Protein AF-A0A849P6X5-F1 (afdb_monomer_lite)

Foldseek 3Di:
DVLLLVLLVVLLVVLLVVVLVVVCVVPVVDDDDDPVVNVVVSVVSSCCSCVLVVVLSVVLSVQLVPPDPVDPSLVVSLVVQLVVSLVSVVVCCCPPPVVVVVVVCVVVVDDPVNCCVVPSNVSSVSSSSSSNRSNVSSVVVVVVVVVD

Sequence (148 aa):
MFKTILSFIFALIIVALISLGVTIFSIGGYQGLDSTIAWSTLNSFLYATVHKLGVVAVALAIIFHLIPKHLPRLILTVAISAPLAIFYNYAWLAWSQDGQLLTQLYARGMSTAQIFSEILLYYGIFAALLALIGGMVTLKLTRHKNKN

Organism: NCBI:txid1631957

Structure (mmCIF, N/CA/C/O backbone):
data_AF-A0A849P6X5-F1
#
_entry.id   AF-A0A849P6X5-F1
#
loop_
_atom_site.group_PDB
_atom_site.id
_atom_site.type_symbol
_atom_site.label_atom_id
_atom_site.label_alt_id
_atom_site.label_comp_id
_atom_site.label_asym_id
_atom_site.label_entity_id
_atom_site.label_seq_id
_atom_site.pdbx_PDB_ins_code
_atom_site.Cartn_x
_atom_site.Cartn_y
_atom_site.Cartn_z
_atom_site.occupancy
_atom_site.B_iso_or_equiv
_atom_site.auth_seq_id
_atom_site.auth_comp_id
_atom_site.auth_asym_id
_atom_site.auth_atom_id
_atom_site.pdbx_PDB_model_num
ATOM 1 N N . MET A 1 1 ? -15.645 4.377 13.353 1.00 81.56 1 MET A N 1
ATOM 2 C CA . MET A 1 1 ? -15.187 4.662 11.983 1.00 81.56 1 MET A CA 1
ATOM 3 C C . MET A 1 1 ? -14.243 5.864 11.878 1.00 81.56 1 MET A C 1
ATOM 5 O O . MET A 1 1 ? -13.088 5.643 11.553 1.00 81.56 1 MET A O 1
ATOM 9 N N . PHE A 1 2 ? -14.655 7.098 12.217 1.00 85.62 2 PHE A N 1
ATOM 10 C CA . PHE A 1 2 ? -13.833 8.317 12.026 1.00 85.62 2 PHE A CA 1
ATOM 11 C C . PHE A 1 2 ? -12.387 8.224 12.562 1.00 85.62 2 PHE A C 1
ATOM 13 O O . PHE A 1 2 ? -11.436 8.480 11.833 1.00 85.62 2 PHE A O 1
ATOM 20 N N . LYS A 1 3 ? -12.202 7.758 13.807 1.00 85.81 3 LYS A N 1
ATOM 21 C CA . LYS A 1 3 ? -10.865 7.579 14.413 1.00 85.81 3 LYS A CA 1
ATOM 22 C C . LYS A 1 3 ? -9.976 6.587 13.649 1.00 85.81 3 LYS A C 1
ATOM 24 O O . LYS A 1 3 ? -8.764 6.763 13.604 1.00 85.81 3 LYS A O 1
ATOM 29 N N . THR A 1 4 ? -10.575 5.547 13.069 1.00 87.75 4 THR A N 1
ATOM 30 C CA . THR A 1 4 ? -9.866 4.543 12.265 1.00 87.75 4 THR A CA 1
ATOM 31 C C . THR A 1 4 ? -9.386 5.169 10.962 1.00 87.75 4 THR A C 1
ATOM 33 O O . THR A 1 4 ? -8.207 5.082 10.659 1.00 87.75 4 THR A O 1
ATOM 36 N N . ILE A 1 5 ? -10.258 5.895 10.258 1.00 87.69 5 ILE A N 1
ATOM 37 C CA . ILE A 1 5 ? -9.893 6.618 9.030 1.00 87.69 5 ILE A CA 1
ATOM 38 C C . ILE A 1 5 ? -8.752 7.604 9.307 1.00 87.69 5 ILE A C 1
ATOM 40 O O . ILE A 1 5 ? -7.735 7.563 8.623 1.00 87.69 5 ILE A O 1
ATOM 44 N N . LEU A 1 6 ? -8.861 8.414 10.366 1.00 88.31 6 LEU A N 1
ATOM 45 C CA . LEU A 1 6 ? -7.813 9.367 10.743 1.00 88.31 6 LEU A CA 1
ATOM 46 C C . LEU A 1 6 ? -6.468 8.678 11.040 1.00 88.31 6 LEU A C 1
ATOM 48 O O . LEU A 1 6 ? -5.419 9.177 10.647 1.00 88.31 6 LEU A O 1
ATOM 52 N N . SER A 1 7 ? -6.495 7.507 11.686 1.00 90.50 7 SER A N 1
ATOM 53 C CA . SER A 1 7 ? -5.283 6.726 11.978 1.00 90.50 7 SER A CA 1
ATOM 54 C C . SER A 1 7 ? -4.608 6.204 10.706 1.00 90.50 7 SER A C 1
ATOM 56 O O . SER A 1 7 ? -3.384 6.177 10.628 1.00 90.50 7 SER A O 1
ATOM 58 N N . PHE A 1 8 ? -5.395 5.806 9.705 1.00 90.69 8 PHE A N 1
ATOM 59 C CA . PHE A 1 8 ? -4.886 5.333 8.417 1.00 90.69 8 PHE A CA 1
ATOM 60 C C . PHE A 1 8 ? -4.409 6.480 7.514 1.00 90.69 8 PHE A C 1
ATOM 62 O O . PHE A 1 8 ? -3.415 6.310 6.817 1.00 90.69 8 PHE A O 1
ATOM 69 N N . ILE A 1 9 ? -5.033 7.661 7.579 1.00 89.06 9 ILE A N 1
ATOM 70 C CA . ILE A 1 9 ? -4.519 8.882 6.929 1.00 89.06 9 ILE A CA 1
ATOM 71 C C . ILE A 1 9 ? -3.167 9.271 7.534 1.00 89.06 9 ILE A C 1
ATOM 73 O O . ILE A 1 9 ? -2.212 9.542 6.812 1.00 89.06 9 ILE A O 1
ATOM 77 N N . PHE A 1 10 ? -3.054 9.248 8.861 1.00 88.69 10 PHE A N 1
ATOM 78 C CA . PHE A 1 10 ? -1.780 9.492 9.532 1.00 88.69 10 PHE A CA 1
ATOM 79 C C . PHE A 1 10 ? -0.714 8.457 9.134 1.00 88.69 10 PHE A C 1
ATOM 81 O O . PHE A 1 10 ? 0.416 8.824 8.817 1.00 88.69 10 PHE A O 1
ATOM 88 N N . ALA A 1 11 ? -1.080 7.172 9.080 1.00 90.06 11 ALA A N 1
ATOM 89 C CA . ALA A 1 11 ? -0.187 6.116 8.609 1.00 90.06 11 ALA A CA 1
ATOM 90 C C . ALA A 1 11 ? 0.257 6.329 7.153 1.00 90.06 11 ALA A C 1
ATOM 92 O O . ALA A 1 11 ? 1.429 6.133 6.851 1.00 90.06 11 ALA A O 1
ATOM 93 N N . LEU A 1 12 ? -0.643 6.781 6.273 1.00 88.00 12 LEU A N 1
ATOM 94 C CA . LEU A 1 12 ? -0.326 7.124 4.886 1.00 88.00 12 LEU A CA 1
ATOM 95 C C . LEU A 1 12 ? 0.739 8.225 4.808 1.00 88.00 12 LEU A C 1
ATOM 97 O O . LEU A 1 12 ? 1.686 8.084 4.041 1.00 88.00 12 LEU A O 1
ATOM 101 N N . ILE A 1 13 ? 0.624 9.279 5.623 1.00 86.38 13 ILE A N 1
ATOM 102 C CA . ILE A 1 13 ? 1.619 10.363 5.679 1.00 86.38 13 ILE A CA 1
ATOM 103 C C . ILE A 1 13 ? 2.981 9.816 6.116 1.00 86.38 13 ILE A C 1
ATOM 105 O O . ILE A 1 13 ? 3.989 10.104 5.476 1.00 86.38 13 ILE A O 1
ATOM 109 N N . ILE A 1 14 ? 3.025 8.986 7.164 1.00 87.75 14 ILE A N 1
ATOM 110 C CA . ILE A 1 14 ? 4.283 8.378 7.624 1.00 87.75 14 ILE A CA 1
ATOM 111 C C . ILE A 1 14 ? 4.899 7.502 6.533 1.00 87.75 14 ILE A C 1
ATOM 113 O O . ILE A 1 14 ? 6.090 7.611 6.257 1.00 87.75 14 ILE A O 1
ATOM 117 N N . VAL A 1 15 ? 4.103 6.641 5.900 1.00 88.00 15 VAL A N 1
ATOM 118 C CA . VAL A 1 15 ? 4.590 5.747 4.843 1.00 88.00 15 VAL A CA 1
ATOM 119 C C . VAL A 1 15 ? 5.081 6.541 3.635 1.00 88.00 15 VAL A C 1
ATOM 121 O O . VAL A 1 15 ? 6.120 6.195 3.078 1.00 88.00 15 VAL A O 1
ATOM 124 N N . ALA A 1 16 ? 4.407 7.636 3.276 1.00 81.00 16 ALA A N 1
ATOM 125 C CA . ALA A 1 16 ? 4.868 8.544 2.232 1.00 81.00 16 ALA A CA 1
ATOM 126 C C . ALA A 1 16 ? 6.222 9.179 2.585 1.00 81.00 16 ALA A C 1
ATOM 128 O O . ALA A 1 16 ? 7.116 9.185 1.745 1.00 81.00 16 ALA A O 1
ATOM 129 N N . LEU A 1 17 ? 6.418 9.634 3.829 1.00 82.75 17 LEU A N 1
ATOM 130 C CA . LEU A 1 17 ? 7.700 10.182 4.293 1.00 82.75 17 LEU A CA 1
ATOM 131 C C . LEU A 1 17 ? 8.823 9.133 4.305 1.00 82.75 17 LEU A C 1
ATOM 133 O O . LEU A 1 17 ? 9.950 9.442 3.926 1.00 82.75 17 LEU A O 1
ATOM 137 N N . ILE A 1 18 ? 8.532 7.890 4.699 1.00 83.31 18 ILE A N 1
ATOM 138 C CA . ILE A 1 18 ? 9.509 6.789 4.662 1.00 83.31 18 ILE A CA 1
ATOM 139 C C . ILE A 1 18 ? 9.889 6.465 3.217 1.00 83.31 18 ILE A C 1
ATOM 141 O O . ILE A 1 18 ? 11.070 6.367 2.898 1.00 83.31 18 ILE A O 1
ATOM 145 N N . SER A 1 19 ? 8.897 6.326 2.337 1.00 76.31 19 SER A N 1
ATOM 146 C CA . SER A 1 19 ? 9.113 6.058 0.914 1.00 76.31 19 SER A CA 1
ATOM 147 C C . SER A 1 19 ? 9.931 7.170 0.255 1.00 76.31 19 SER A C 1
ATOM 149 O O . SER A 1 19 ? 10.864 6.902 -0.504 1.00 76.31 19 SER A O 1
ATOM 151 N N . LEU A 1 20 ? 9.656 8.419 0.636 1.00 74.06 20 LEU A N 1
ATOM 152 C CA . LEU A 1 20 ? 10.431 9.578 0.229 1.00 74.06 20 LEU A CA 1
ATOM 153 C C . LEU A 1 20 ? 11.884 9.494 0.702 1.00 74.06 20 LEU A C 1
ATOM 155 O O . LEU A 1 20 ? 12.793 9.670 -0.102 1.00 74.06 20 LEU A O 1
ATOM 159 N N . GLY A 1 21 ? 12.108 9.180 1.979 1.00 72.00 21 GLY A N 1
ATOM 160 C CA . GLY A 1 21 ? 13.447 9.002 2.537 1.00 72.00 21 GLY A CA 1
ATOM 161 C C . GLY A 1 21 ? 14.238 7.911 1.814 1.00 72.00 21 GLY A C 1
ATOM 162 O O . GLY A 1 21 ? 15.381 8.143 1.437 1.00 72.00 21 GLY A O 1
ATOM 163 N N . VAL A 1 22 ? 13.620 6.755 1.548 1.00 74.56 22 VAL A N 1
ATOM 164 C CA . VAL A 1 22 ? 14.243 5.650 0.793 1.00 74.56 22 VAL A CA 1
ATOM 165 C C . VAL A 1 22 ? 14.595 6.083 -0.629 1.00 74.56 22 VAL A C 1
ATOM 167 O O . VAL A 1 22 ? 15.695 5.806 -1.102 1.00 74.56 22 VAL A O 1
ATOM 170 N N . THR A 1 23 ? 13.693 6.805 -1.292 1.00 69.38 23 THR A N 1
ATOM 171 C CA . THR A 1 23 ? 13.906 7.310 -2.654 1.00 69.38 23 THR A CA 1
ATOM 172 C C . THR A 1 23 ? 15.049 8.323 -2.688 1.00 69.38 23 THR A C 1
ATOM 174 O O . THR A 1 23 ? 15.954 8.197 -3.505 1.00 69.38 23 THR A O 1
ATOM 177 N N . ILE A 1 24 ? 15.080 9.274 -1.750 1.00 66.88 24 ILE A N 1
ATOM 178 C CA . ILE A 1 24 ? 16.158 10.265 -1.634 1.00 66.88 24 ILE A CA 1
ATOM 179 C C . ILE A 1 24 ? 17.494 9.596 -1.308 1.00 66.88 24 ILE A C 1
ATOM 181 O O . ILE A 1 24 ? 18.493 9.966 -1.907 1.00 66.88 24 ILE A O 1
ATOM 185 N N . PHE A 1 25 ? 17.545 8.606 -0.414 1.00 66.06 25 PHE A N 1
ATOM 186 C CA . PHE A 1 25 ? 18.787 7.877 -0.123 1.00 66.06 25 PHE A CA 1
ATOM 187 C C . PHE A 1 25 ? 19.276 7.059 -1.322 1.00 66.06 25 PHE A C 1
ATOM 189 O O .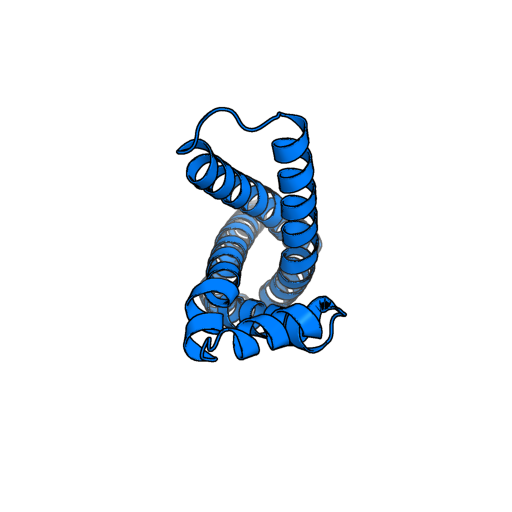 PHE A 1 25 ? 20.470 7.046 -1.610 1.00 66.06 25 PHE A O 1
ATOM 196 N N . SER A 1 26 ? 18.361 6.405 -2.040 1.00 62.19 26 SER A N 1
ATOM 197 C CA . SER A 1 26 ? 18.691 5.638 -3.245 1.00 62.19 26 SER A CA 1
ATOM 198 C C . SER A 1 26 ? 19.207 6.531 -4.373 1.00 62.19 26 SER A C 1
ATOM 200 O O . SER A 1 26 ? 20.056 6.106 -5.150 1.00 62.19 26 SER A O 1
ATOM 202 N N . ILE A 1 27 ? 18.683 7.752 -4.475 1.00 59.09 27 ILE A N 1
ATOM 203 C CA . ILE A 1 27 ? 19.052 8.722 -5.505 1.00 59.09 27 ILE A CA 1
ATOM 204 C C . ILE A 1 27 ? 20.302 9.523 -5.090 1.00 59.09 27 ILE A C 1
ATOM 206 O O . ILE A 1 27 ? 21.178 9.769 -5.909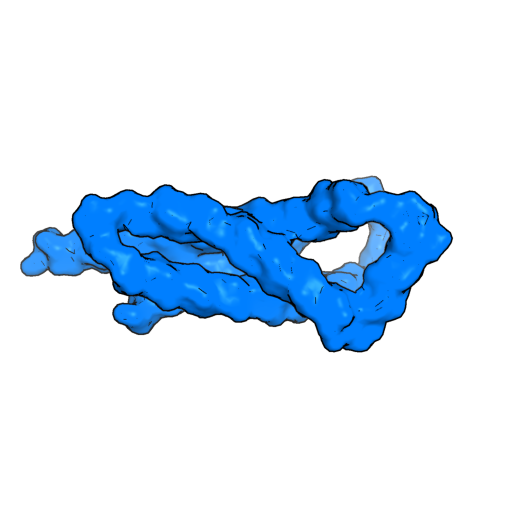 1.00 59.09 27 ILE A O 1
ATOM 210 N N . GLY A 1 28 ? 20.424 9.882 -3.812 1.00 47.47 28 GLY A N 1
ATOM 211 C CA . GLY A 1 28 ? 21.496 10.698 -3.229 1.00 47.47 28 GLY A CA 1
ATOM 212 C C . GLY A 1 28 ? 22.838 9.984 -3.053 1.00 47.47 28 GLY A C 1
ATOM 213 O O . GLY A 1 28 ? 23.812 10.618 -2.654 1.00 47.47 28 GLY A O 1
ATOM 214 N N . GLY A 1 29 ? 22.922 8.695 -3.401 1.00 47.75 29 GLY A N 1
ATOM 215 C CA . GLY A 1 29 ? 24.197 8.039 -3.713 1.00 47.75 29 GLY A CA 1
ATOM 216 C C . GLY A 1 29 ? 24.840 8.561 -5.008 1.00 47.75 29 GLY A C 1
ATOM 217 O O . GLY A 1 29 ? 26.036 8.366 -5.216 1.00 47.75 29 GLY A O 1
ATOM 218 N N . TYR A 1 30 ? 24.075 9.269 -5.848 1.00 47.19 30 TYR A N 1
ATOM 219 C CA . TYR A 1 30 ? 24.549 9.977 -7.029 1.00 47.19 30 TYR A CA 1
ATOM 220 C C . TYR A 1 30 ? 24.434 11.492 -6.818 1.00 47.19 30 TYR A C 1
ATOM 222 O O . TYR A 1 30 ? 23.409 12.043 -6.425 1.00 47.19 30 TYR A O 1
ATOM 230 N N . GLN A 1 31 ? 25.561 12.152 -7.036 1.00 44.97 31 GLN A N 1
ATOM 231 C CA . GLN A 1 31 ? 25.824 13.563 -6.803 1.00 44.97 31 GLN A CA 1
ATOM 232 C C . GLN A 1 31 ? 24.829 14.499 -7.516 1.00 44.97 31 GLN A C 1
ATOM 234 O O . GLN A 1 31 ? 24.422 14.244 -8.645 1.00 44.97 31 GLN A O 1
ATOM 239 N N . GLY A 1 32 ? 24.528 15.637 -6.880 1.00 50.53 32 GLY A N 1
ATOM 240 C CA . GLY A 1 32 ? 24.192 16.885 -7.576 1.00 50.53 32 GLY A CA 1
ATOM 241 C C . GLY A 1 32 ? 22.947 16.886 -8.465 1.00 50.53 32 GLY A C 1
ATOM 242 O O . GLY A 1 32 ? 22.985 17.498 -9.530 1.00 50.53 32 GLY A O 1
ATOM 243 N N . LEU A 1 33 ? 21.845 16.244 -8.067 1.00 51.50 33 LEU A N 1
ATOM 244 C CA . LEU A 1 33 ? 20.589 16.458 -8.784 1.00 51.50 33 LEU A CA 1
ATOM 245 C C . LEU A 1 33 ? 20.137 17.911 -8.650 1.00 51.50 33 LEU A C 1
ATOM 247 O O . LEU A 1 33 ? 19.910 18.406 -7.545 1.00 51.50 33 LEU A O 1
ATOM 251 N N . ASP A 1 34 ? 19.980 18.556 -9.805 1.00 58.69 34 ASP A N 1
ATOM 252 C CA . ASP A 1 34 ? 19.255 19.806 -9.980 1.00 58.69 34 ASP A CA 1
ATOM 253 C C . ASP A 1 34 ? 17.992 19.793 -9.106 1.00 58.69 34 ASP A C 1
ATOM 255 O O . ASP A 1 34 ? 17.143 18.898 -9.211 1.00 58.69 34 ASP A O 1
ATOM 259 N N . SER A 1 35 ? 17.890 20.791 -8.225 1.00 59.28 35 SER A N 1
ATOM 260 C CA . SER A 1 35 ? 16.779 20.954 -7.287 1.00 59.28 35 SER A CA 1
ATOM 261 C C . SER A 1 35 ? 15.413 20.855 -7.969 1.00 59.28 35 SER A C 1
ATOM 263 O O . SER A 1 35 ? 14.471 20.338 -7.374 1.00 59.28 35 SER A O 1
ATOM 265 N N . THR A 1 36 ? 15.318 21.248 -9.240 1.00 58.34 36 THR A N 1
ATOM 266 C CA . THR A 1 36 ? 14.095 21.210 -10.046 1.00 58.34 36 THR A CA 1
ATOM 267 C C . THR A 1 36 ? 13.681 19.779 -10.396 1.00 58.34 36 THR A C 1
ATOM 269 O O . THR A 1 36 ? 12.505 19.423 -10.295 1.00 58.34 36 THR A O 1
ATOM 272 N N . ILE A 1 37 ? 14.645 18.927 -10.758 1.00 57.81 37 ILE A N 1
ATOM 273 C CA . ILE A 1 37 ? 14.418 17.511 -11.086 1.00 57.81 37 ILE A CA 1
ATOM 274 C C . ILE A 1 37 ? 14.100 16.729 -9.815 1.00 57.81 37 ILE A C 1
ATOM 276 O O . ILE A 1 37 ? 13.176 15.912 -9.812 1.00 57.81 37 ILE A O 1
ATOM 280 N N . ALA A 1 38 ? 14.802 17.020 -8.717 1.00 59.81 38 ALA A N 1
ATOM 281 C CA . ALA A 1 38 ? 14.495 16.448 -7.412 1.00 59.81 38 ALA A CA 1
ATOM 282 C C . ALA A 1 38 ? 13.059 16.795 -6.978 1.00 59.81 38 ALA A C 1
ATOM 284 O O . ALA A 1 38 ? 12.319 15.903 -6.570 1.00 59.81 38 ALA A O 1
ATOM 285 N N . TRP A 1 39 ? 12.621 18.050 -7.148 1.00 57.66 39 TRP A N 1
ATOM 286 C CA . TRP A 1 39 ? 11.260 18.479 -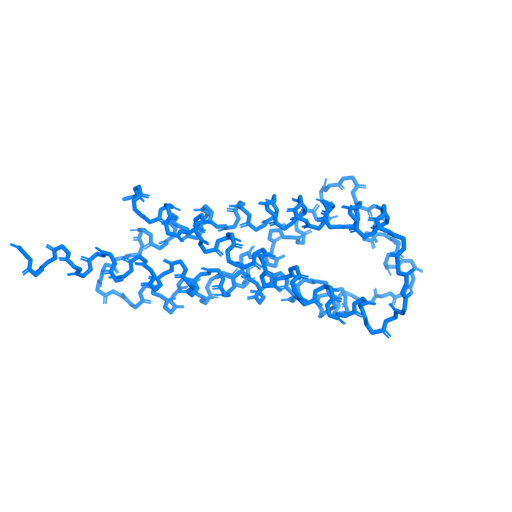6.798 1.00 57.66 39 TRP A CA 1
ATOM 287 C C . TRP A 1 39 ? 10.172 17.908 -7.708 1.00 57.66 39 TRP A C 1
ATOM 289 O O . TRP A 1 39 ? 9.129 17.475 -7.220 1.00 57.66 39 TRP A O 1
ATOM 299 N N . SER A 1 40 ? 10.422 17.841 -9.015 1.00 55.81 40 SER A N 1
ATOM 300 C CA . SER A 1 40 ? 9.533 17.198 -9.992 1.00 55.81 40 SER A CA 1
ATOM 301 C C . SER A 1 40 ? 9.350 15.702 -9.701 1.00 55.81 40 SER A C 1
ATOM 303 O O . SER A 1 40 ? 8.222 15.196 -9.646 1.00 55.81 40 SER A O 1
ATOM 305 N N . THR A 1 41 ? 10.457 15.004 -9.433 1.00 58.59 41 THR A N 1
ATOM 306 C CA . THR A 1 41 ? 10.464 13.577 -9.085 1.00 58.59 41 THR A CA 1
ATOM 307 C C . THR A 1 41 ? 9.722 13.353 -7.777 1.00 58.59 41 THR A C 1
ATOM 309 O O . THR A 1 41 ? 8.878 12.467 -7.687 1.00 58.59 41 THR A O 1
ATOM 312 N N . LEU A 1 42 ? 9.965 14.208 -6.786 1.00 59.41 42 LEU A N 1
ATOM 313 C CA . LEU A 1 42 ? 9.327 14.147 -5.481 1.00 59.41 42 LEU A CA 1
ATOM 314 C C . LEU A 1 42 ? 7.817 14.383 -5.549 1.00 59.41 42 LEU A C 1
ATOM 316 O O . LEU A 1 42 ? 7.064 13.606 -4.967 1.00 59.41 42 LEU A O 1
ATOM 320 N N . ASN A 1 43 ? 7.356 15.394 -6.288 1.00 60.62 43 ASN A N 1
ATOM 321 C CA . ASN A 1 43 ? 5.925 15.633 -6.485 1.00 60.62 43 ASN A CA 1
ATOM 322 C C . ASN A 1 43 ? 5.251 14.474 -7.220 1.00 60.62 43 ASN A C 1
ATOM 324 O O . ASN A 1 43 ? 4.166 14.050 -6.826 1.00 60.62 43 ASN A O 1
ATOM 328 N N . SER A 1 44 ? 5.906 13.915 -8.237 1.00 58.62 44 SER A N 1
ATOM 329 C CA . SER A 1 44 ? 5.395 12.750 -8.966 1.00 58.62 44 SER A CA 1
ATOM 330 C C . SER A 1 44 ? 5.314 11.516 -8.064 1.00 58.62 44 SER A C 1
ATOM 332 O O . SER A 1 44 ? 4.325 10.782 -8.095 1.00 58.62 44 SER A O 1
ATOM 334 N N . PHE A 1 45 ? 6.311 11.319 -7.197 1.00 62.69 45 PHE A N 1
ATOM 335 C CA . PHE A 1 45 ? 6.349 10.212 -6.245 1.00 62.69 45 PHE A CA 1
ATOM 336 C C . PHE A 1 45 ? 5.307 10.372 -5.139 1.00 62.69 45 PHE A C 1
ATOM 338 O O . PHE A 1 45 ? 4.604 9.416 -4.819 1.00 62.69 45 PHE A O 1
ATOM 345 N N . LEU A 1 46 ? 5.156 11.577 -4.583 1.00 62.59 46 LEU A N 1
ATOM 346 C CA . LEU A 1 46 ? 4.116 11.889 -3.606 1.00 62.59 46 LEU A CA 1
ATOM 347 C C . LEU A 1 46 ? 2.731 11.714 -4.213 1.00 62.59 46 LEU A C 1
ATOM 349 O O . LEU A 1 46 ? 1.891 11.072 -3.595 1.00 62.59 46 LEU A O 1
ATOM 353 N N . TYR A 1 47 ? 2.499 12.203 -5.428 1.00 64.31 47 TYR A N 1
ATOM 354 C CA . TYR A 1 47 ? 1.221 12.032 -6.109 1.00 64.31 47 TYR A CA 1
ATOM 355 C C . TYR A 1 47 ? 0.917 10.550 -6.358 1.00 64.31 47 TYR A C 1
ATOM 357 O O . TYR A 1 47 ? -0.156 10.072 -5.995 1.00 64.31 47 TYR A O 1
ATOM 365 N N . ALA A 1 48 ? 1.884 9.787 -6.878 1.00 62.50 48 ALA A N 1
ATOM 366 C CA . ALA A 1 48 ? 1.728 8.353 -7.107 1.00 62.50 48 ALA A CA 1
ATOM 367 C C . ALA A 1 48 ? 1.500 7.579 -5.801 1.00 62.50 48 ALA A C 1
ATOM 369 O O . ALA A 1 48 ? 0.647 6.696 -5.747 1.00 62.50 48 ALA A O 1
ATOM 370 N N . THR A 1 49 ? 2.220 7.925 -4.735 1.00 66.56 49 THR A N 1
ATOM 371 C CA . THR A 1 49 ? 2.142 7.250 -3.434 1.00 66.56 49 THR A CA 1
ATOM 372 C C . THR A 1 49 ? 0.845 7.598 -2.711 1.00 66.56 49 THR A C 1
ATOM 374 O O . THR A 1 49 ? 0.139 6.702 -2.258 1.00 66.56 49 THR A O 1
ATOM 377 N N . VAL A 1 50 ? 0.471 8.877 -2.654 1.00 66.75 50 VAL A N 1
ATOM 378 C CA . VAL A 1 50 ? -0.764 9.349 -2.012 1.00 66.75 50 VAL A CA 1
ATOM 379 C C . VAL A 1 50 ? -1.992 8.867 -2.775 1.00 66.75 50 VAL A C 1
ATOM 381 O O . VAL A 1 50 ? -2.953 8.436 -2.145 1.00 66.75 50 VAL A O 1
ATOM 384 N N . HIS A 1 51 ? -1.973 8.868 -4.109 1.00 70.75 51 HIS A N 1
ATOM 385 C CA . HIS A 1 51 ? -3.110 8.391 -4.891 1.00 70.75 51 HIS A CA 1
ATOM 386 C C . HIS A 1 51 ? -3.244 6.862 -4.832 1.00 70.75 51 HIS A C 1
ATOM 388 O O . HIS A 1 51 ? -4.314 6.352 -4.492 1.00 70.75 51 HIS A O 1
ATOM 394 N N . LYS A 1 52 ? -2.160 6.110 -5.079 1.00 74.12 52 LYS A N 1
ATOM 395 C CA . LYS A 1 52 ? -2.219 4.639 -5.131 1.00 74.12 52 LYS A CA 1
ATOM 396 C C . LYS A 1 52 ? -2.360 4.005 -3.747 1.00 74.12 52 LYS A C 1
ATOM 398 O O . LYS A 1 52 ? -3.182 3.110 -3.573 1.00 74.12 52 LYS A O 1
ATOM 403 N N . LEU A 1 53 ? -1.612 4.474 -2.745 1.00 79.75 53 LEU A N 1
ATOM 404 C CA . LEU A 1 53 ? -1.744 3.967 -1.373 1.00 79.75 53 LEU A CA 1
ATOM 405 C C . LEU A 1 53 ? -2.900 4.620 -0.612 1.00 79.75 53 LEU A C 1
ATOM 407 O O . LEU A 1 53 ? -3.362 4.033 0.358 1.00 79.75 53 LEU A O 1
ATOM 411 N N . GLY A 1 54 ? -3.409 5.782 -1.033 1.00 83.62 54 GLY A N 1
ATOM 412 C CA . GLY A 1 54 ? -4.556 6.429 -0.389 1.00 83.62 54 GLY A CA 1
ATOM 413 C C . GLY A 1 54 ? -5.845 5.624 -0.530 1.00 83.62 54 GLY A C 1
ATOM 414 O O . GLY A 1 54 ? -6.543 5.407 0.460 1.00 83.62 54 GLY A O 1
ATOM 415 N N . VAL A 1 55 ? -6.123 5.094 -1.725 1.00 86.25 55 VAL A N 1
ATOM 416 C CA . VAL A 1 55 ? -7.269 4.191 -1.945 1.00 86.25 55 VAL A CA 1
ATOM 417 C C . VAL A 1 55 ? -7.123 2.922 -1.100 1.00 86.25 55 VAL A C 1
ATOM 419 O O . VAL A 1 55 ? -8.058 2.520 -0.405 1.00 86.25 55 VAL A O 1
ATOM 422 N N . VAL A 1 56 ? -5.920 2.340 -1.078 1.00 88.75 56 VAL A N 1
ATOM 423 C CA . VAL A 1 56 ? -5.597 1.170 -0.249 1.00 88.75 56 VAL A CA 1
ATOM 424 C C . VAL A 1 56 ? -5.762 1.486 1.243 1.00 88.75 56 VAL A C 1
ATOM 426 O O . VAL A 1 56 ? -6.325 0.681 1.980 1.00 88.75 56 VAL A O 1
ATOM 429 N N . ALA A 1 57 ? -5.353 2.669 1.702 1.00 88.31 57 ALA A N 1
ATOM 430 C CA . ALA A 1 57 ? -5.491 3.106 3.089 1.00 88.31 57 ALA A CA 1
ATOM 431 C C . ALA A 1 57 ? -6.958 3.196 3.523 1.00 88.31 57 ALA A C 1
ATOM 433 O O . ALA A 1 57 ? -7.306 2.740 4.613 1.00 88.31 57 ALA A O 1
ATOM 434 N N . VAL A 1 58 ? -7.828 3.745 2.669 1.00 89.38 58 VAL A N 1
ATOM 435 C CA . VAL A 1 58 ? -9.273 3.817 2.931 1.00 89.38 58 VAL A CA 1
ATOM 436 C C . VAL A 1 58 ? -9.878 2.415 2.984 1.00 89.38 58 VAL A C 1
ATOM 438 O O . VAL A 1 58 ? -10.591 2.096 3.937 1.00 89.38 58 VAL A O 1
ATOM 441 N N . ALA A 1 59 ? -9.553 1.555 2.016 1.00 90.81 59 ALA A N 1
ATOM 442 C CA . ALA A 1 59 ? -10.025 0.173 1.992 1.00 90.81 59 ALA A CA 1
ATOM 443 C C . ALA A 1 59 ? -9.598 -0.593 3.256 1.00 90.81 59 ALA A C 1
ATOM 445 O O . ALA A 1 59 ? -10.423 -1.232 3.909 1.00 90.81 59 ALA A O 1
ATOM 446 N N . LEU A 1 60 ? -8.335 -0.462 3.668 1.00 92.06 60 LEU A N 1
ATOM 447 C CA . LEU A 1 60 ? -7.825 -1.093 4.884 1.00 92.06 60 LEU A CA 1
ATOM 448 C C . LEU A 1 60 ? -8.444 -0.517 6.156 1.00 92.06 60 LEU A C 1
ATOM 450 O O . LEU A 1 60 ? -8.703 -1.273 7.089 1.00 92.06 60 LEU A O 1
ATOM 454 N N . ALA A 1 61 ? -8.740 0.782 6.201 1.00 91.12 61 ALA A N 1
ATOM 455 C CA . ALA A 1 61 ? -9.452 1.384 7.325 1.00 91.12 61 ALA A CA 1
ATOM 456 C C . ALA A 1 61 ? -10.867 0.804 7.475 1.00 91.12 61 ALA A C 1
ATOM 458 O O . ALA A 1 61 ? -11.310 0.544 8.598 1.00 91.12 61 ALA A O 1
ATOM 459 N N . ILE A 1 62 ? -11.565 0.575 6.356 1.00 92.50 62 ILE A N 1
ATOM 460 C CA . ILE A 1 62 ? -12.883 -0.072 6.332 1.00 92.50 62 ILE A C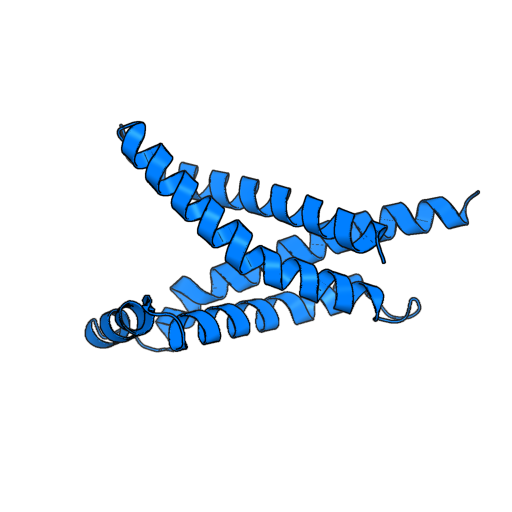A 1
ATOM 461 C C . ILE A 1 62 ? -12.755 -1.524 6.796 1.00 92.50 62 ILE A C 1
ATOM 463 O O . ILE A 1 62 ? -13.436 -1.910 7.745 1.00 92.50 62 ILE A O 1
ATOM 467 N N . ILE A 1 63 ? -11.837 -2.301 6.211 1.00 92.00 63 ILE A N 1
ATOM 468 C CA . ILE A 1 63 ? -11.582 -3.700 6.593 1.00 92.00 63 ILE A CA 1
ATOM 469 C C . ILE A 1 63 ? -11.273 -3.797 8.091 1.00 92.00 63 ILE A C 1
ATOM 471 O O . ILE A 1 63 ? -11.947 -4.524 8.817 1.00 92.00 63 ILE A O 1
ATOM 475 N N . PHE A 1 64 ? -10.328 -3.001 8.596 1.00 91.44 64 PHE A N 1
ATOM 476 C CA . PHE A 1 64 ? -9.955 -2.980 10.012 1.00 91.44 64 PHE A CA 1
ATOM 477 C C . PHE A 1 64 ? -11.143 -2.643 10.926 1.00 91.44 64 PHE A C 1
ATOM 479 O O . PHE A 1 64 ? -11.240 -3.149 12.050 1.00 91.44 64 PHE A O 1
ATOM 486 N N . HIS A 1 65 ? -12.040 -1.761 10.475 1.00 90.00 65 HIS A N 1
ATOM 487 C CA . HIS A 1 65 ? -13.237 -1.401 11.228 1.00 90.00 65 HIS A CA 1
ATOM 488 C C . HIS A 1 65 ? -14.270 -2.531 11.268 1.00 90.00 65 HIS A C 1
ATOM 490 O O . HIS A 1 65 ? -14.905 -2.706 12.309 1.00 90.00 65 HIS A O 1
ATOM 496 N N . LEU A 1 66 ? -14.415 -3.270 10.166 1.00 91.44 66 LEU A N 1
ATOM 497 C CA . LEU A 1 66 ? -15.378 -4.360 10.012 1.00 91.44 66 LEU A CA 1
ATOM 498 C C . LEU A 1 66 ? -14.935 -5.657 10.696 1.00 91.44 66 LEU A C 1
ATOM 500 O O . LEU A 1 66 ? -15.795 -6.425 11.121 1.00 91.44 66 LEU A O 1
ATOM 504 N N . ILE A 1 67 ? -13.627 -5.906 10.851 1.00 90.25 67 ILE A N 1
ATOM 505 C CA . ILE A 1 67 ? -13.161 -7.113 11.548 1.00 90.25 67 ILE A CA 1
ATOM 506 C C . ILE A 1 67 ? -13.634 -7.079 13.019 1.00 90.25 67 ILE A C 1
ATOM 508 O O . ILE A 1 67 ? -13.323 -6.127 13.752 1.00 90.25 67 ILE A O 1
ATOM 512 N N . PRO A 1 68 ? -14.335 -8.130 13.493 1.00 87.00 68 PRO A N 1
ATOM 513 C CA . PRO A 1 68 ? -14.787 -8.241 14.875 1.00 87.00 68 PRO A CA 1
ATOM 514 C C . PRO A 1 68 ? -13.664 -8.064 15.906 1.00 87.00 68 PRO A C 1
ATOM 516 O O . PRO A 1 68 ? -12.538 -8.524 15.723 1.00 87.00 68 PRO A O 1
ATOM 519 N N . LYS A 1 69 ? -13.978 -7.437 17.049 1.00 85.12 69 LYS A N 1
ATOM 520 C CA . LYS A 1 69 ? -12.991 -7.124 18.105 1.00 85.12 69 LYS A CA 1
ATOM 521 C C . LYS A 1 69 ? -12.340 -8.351 18.757 1.00 85.12 69 LYS A C 1
ATOM 523 O O . LYS A 1 69 ? -11.271 -8.197 19.336 1.00 85.12 69 LYS A O 1
ATOM 528 N N . HIS A 1 70 ? -12.987 -9.517 18.702 1.00 84.62 70 HIS A N 1
ATOM 529 C CA . HIS A 1 70 ? -12.464 -10.762 19.272 1.00 84.62 70 HIS A CA 1
ATOM 530 C C . HIS A 1 70 ? -11.386 -11.414 18.389 1.00 84.62 70 HIS A C 1
ATOM 532 O O . HIS A 1 70 ? -10.622 -12.239 18.876 1.00 84.62 70 HIS A O 1
ATOM 538 N N . LEU A 1 71 ? -11.301 -11.036 17.109 1.00 90.50 71 LEU A N 1
ATOM 539 C CA . LEU A 1 71 ? -10.284 -11.528 16.181 1.00 90.50 71 LEU A CA 1
ATOM 540 C C . LEU A 1 71 ? -9.014 -10.659 16.224 1.00 90.50 71 LEU A C 1
ATOM 542 O O . LEU A 1 71 ? -9.083 -9.473 16.573 1.00 90.50 71 LEU A O 1
ATOM 546 N N . PRO A 1 72 ? -7.845 -11.194 15.817 1.00 88.69 72 PRO A N 1
ATOM 547 C CA . PRO A 1 72 ? -6.592 -10.442 15.758 1.00 88.69 72 PRO A CA 1
ATOM 548 C C . PRO A 1 72 ? -6.582 -9.455 14.574 1.00 88.69 72 PRO A C 1
ATOM 550 O O . PRO A 1 72 ? -5.888 -9.646 13.576 1.00 88.69 72 PRO A O 1
ATOM 553 N N . ARG A 1 73 ? -7.350 -8.362 14.694 1.00 89.44 73 ARG A N 1
ATOM 554 C CA . ARG A 1 73 ? -7.608 -7.377 13.622 1.00 89.44 73 ARG A CA 1
ATOM 555 C C . ARG A 1 73 ? -6.348 -6.869 12.930 1.00 89.44 73 ARG A C 1
ATOM 557 O O . ARG A 1 73 ? -6.349 -6.720 11.715 1.00 89.44 73 ARG A O 1
ATOM 564 N N . LEU A 1 74 ? -5.287 -6.607 13.696 1.00 90.31 74 LEU A N 1
ATOM 565 C CA . LEU A 1 74 ? -4.022 -6.108 13.157 1.00 90.31 74 LEU A CA 1
ATOM 566 C C . LEU A 1 74 ? -3.378 -7.125 12.214 1.00 90.31 74 LEU A C 1
ATOM 568 O O . LEU A 1 74 ? -3.078 -6.782 11.078 1.00 90.31 74 LEU A O 1
ATOM 572 N N . ILE A 1 75 ? -3.229 -8.372 12.669 1.00 91.25 75 ILE A N 1
ATOM 573 C CA . ILE A 1 75 ? -2.601 -9.449 11.894 1.00 91.25 75 ILE A CA 1
ATOM 574 C C . ILE A 1 75 ? -3.394 -9.693 10.610 1.00 91.25 75 ILE A C 1
ATOM 576 O O . ILE A 1 75 ? -2.816 -9.737 9.531 1.00 91.25 75 ILE A O 1
ATOM 580 N N . LEU A 1 76 ? -4.724 -9.762 10.714 1.00 91.31 76 LEU A N 1
ATOM 581 C CA . LEU A 1 76 ? -5.600 -9.964 9.559 1.00 91.31 76 LEU A CA 1
ATOM 582 C C . LEU A 1 76 ? -5.520 -8.804 8.558 1.00 91.31 76 LEU A C 1
ATOM 584 O O . LEU A 1 76 ? -5.432 -9.031 7.356 1.00 91.31 76 LEU A O 1
ATOM 588 N N . THR A 1 77 ? -5.501 -7.560 9.039 1.00 92.44 77 THR A N 1
ATOM 589 C CA . THR A 1 77 ? -5.421 -6.384 8.157 1.00 92.44 77 THR A CA 1
ATOM 590 C C . THR A 1 77 ? -4.065 -6.303 7.453 1.00 92.44 77 THR A C 1
ATOM 592 O O . THR A 1 77 ? -4.025 -5.993 6.267 1.00 92.44 77 THR A O 1
ATOM 595 N N . VAL A 1 78 ? -2.969 -6.632 8.145 1.00 93.06 78 VAL A N 1
ATOM 596 C CA . VAL A 1 78 ? -1.617 -6.686 7.559 1.00 93.06 78 VAL A CA 1
ATOM 597 C C . VAL A 1 78 ? -1.488 -7.835 6.551 1.00 93.06 78 VAL A C 1
ATOM 599 O O . VAL A 1 78 ? -0.904 -7.664 5.483 1.00 93.06 78 VAL A O 1
ATOM 602 N N . ALA A 1 79 ? -2.073 -8.998 6.845 1.00 91.69 79 ALA A N 1
ATOM 603 C CA . ALA A 1 79 ? -2.066 -10.134 5.925 1.00 91.69 79 ALA A CA 1
ATOM 604 C C . ALA A 1 79 ? -2.808 -9.818 4.614 1.00 91.69 79 ALA A C 1
ATOM 606 O O . ALA A 1 79 ? -2.365 -10.218 3.542 1.00 91.69 79 ALA A O 1
ATOM 607 N N . ILE A 1 80 ? -3.907 -9.060 4.688 1.00 93.06 80 ILE A N 1
ATOM 608 C CA . ILE A 1 80 ? -4.715 -8.679 3.519 1.00 93.06 80 ILE A CA 1
ATOM 609 C C . ILE A 1 80 ? -4.115 -7.477 2.772 1.00 93.06 80 ILE A C 1
ATOM 611 O O . ILE A 1 80 ? -4.313 -7.341 1.566 1.00 93.06 80 ILE A O 1
ATOM 615 N N . SER A 1 81 ? -3.356 -6.604 3.439 1.00 91.69 81 SER A N 1
ATOM 616 C CA . SER A 1 81 ? -2.877 -5.363 2.818 1.00 91.69 81 SER A CA 1
ATOM 617 C C . SER A 1 81 ? -1.907 -5.564 1.665 1.00 91.69 81 SER A C 1
ATOM 619 O O . SER A 1 81 ? -2.007 -4.844 0.674 1.00 91.69 81 SER A O 1
ATOM 621 N N . ALA A 1 82 ? -1.002 -6.539 1.764 1.00 87.62 82 ALA A N 1
ATOM 622 C CA . ALA A 1 82 ? -0.053 -6.819 0.692 1.00 87.62 82 ALA A CA 1
ATOM 623 C C . ALA A 1 82 ? -0.751 -7.301 -0.599 1.00 87.62 82 ALA A C 1
ATOM 625 O O . ALA A 1 82 ? -0.578 -6.644 -1.628 1.00 87.62 82 ALA A O 1
ATOM 626 N N . PRO A 1 83 ? -1.587 -8.363 -0.582 1.00 90.44 83 PRO A N 1
ATOM 627 C CA . PRO A 1 83 ? -2.289 -8.808 -1.786 1.00 90.44 83 PRO A CA 1
ATOM 628 C C . PRO A 1 83 ? -3.274 -7.761 -2.315 1.00 90.44 83 PRO A C 1
ATOM 630 O O . PRO A 1 83 ? -3.367 -7.586 -3.528 1.00 90.44 83 PRO A O 1
ATOM 633 N N . LEU A 1 84 ? -3.952 -7.011 -1.438 1.00 90.31 84 LEU A N 1
ATOM 634 C CA . LEU A 1 84 ? -4.851 -5.932 -1.852 1.00 90.31 84 LEU A CA 1
ATOM 635 C C . LEU A 1 84 ? -4.107 -4.842 -2.636 1.00 90.31 84 LEU A C 1
ATOM 637 O O . LEU A 1 84 ? -4.566 -4.417 -3.694 1.00 90.31 84 LEU A O 1
ATOM 641 N N . ALA A 1 85 ? -2.952 -4.401 -2.135 1.00 87.75 85 ALA A N 1
ATOM 642 C CA . ALA A 1 85 ? -2.159 -3.369 -2.789 1.00 87.75 85 ALA A CA 1
ATOM 643 C C . ALA A 1 85 ? -1.537 -3.855 -4.096 1.00 87.75 85 ALA A C 1
ATOM 645 O O . ALA A 1 85 ? -1.548 -3.118 -5.078 1.00 87.75 85 ALA A O 1
ATOM 646 N N . ILE A 1 86 ? -1.031 -5.088 -4.126 1.00 86.56 86 ILE A N 1
ATOM 647 C CA . ILE A 1 86 ? -0.487 -5.700 -5.341 1.00 86.56 86 ILE A CA 1
ATOM 648 C C . ILE A 1 86 ? -1.569 -5.782 -6.417 1.00 86.56 86 ILE A C 1
ATOM 650 O O . ILE A 1 86 ? -1.349 -5.326 -7.536 1.00 86.56 86 ILE A O 1
ATOM 654 N N . PHE A 1 87 ? -2.749 -6.302 -6.069 1.00 88.31 87 PHE A N 1
ATOM 655 C CA . PHE A 1 87 ? -3.859 -6.433 -7.006 1.00 88.31 87 PHE A CA 1
ATOM 656 C C . PHE A 1 87 ? -4.326 -5.072 -7.521 1.00 88.31 87 PHE A C 1
ATOM 658 O O . PHE A 1 87 ? -4.452 -4.890 -8.727 1.00 88.31 87 PHE A O 1
ATOM 665 N N . TYR A 1 88 ? -4.520 -4.097 -6.628 1.00 87.31 88 TYR A N 1
ATOM 666 C CA . TYR A 1 88 ? -4.925 -2.748 -7.018 1.00 87.31 88 TYR A CA 1
ATOM 667 C C . TYR A 1 88 ? -3.908 -2.092 -7.958 1.00 87.31 88 TYR A C 1
ATOM 669 O O . TYR A 1 88 ? -4.289 -1.531 -8.980 1.00 87.31 88 TYR A O 1
ATOM 677 N N . ASN A 1 89 ? -2.611 -2.195 -7.654 1.00 82.38 89 ASN A N 1
ATOM 678 C CA . ASN A 1 89 ? -1.568 -1.608 -8.494 1.00 82.38 89 ASN A CA 1
ATOM 679 C C . ASN A 1 89 ? -1.430 -2.323 -9.840 1.00 82.38 89 ASN A C 1
ATOM 681 O O . ASN A 1 89 ? -1.221 -1.659 -10.851 1.00 82.38 89 ASN A O 1
ATOM 685 N N . TYR A 1 90 ? -1.581 -3.647 -9.872 1.00 81.81 90 TYR A N 1
ATOM 686 C CA . TYR A 1 90 ? -1.592 -4.404 -11.120 1.00 81.81 90 TYR A CA 1
ATOM 687 C C . TYR A 1 90 ? -2.807 -4.052 -11.985 1.00 81.81 90 TYR A C 1
ATOM 689 O O . TYR A 1 90 ? -2.645 -3.745 -13.162 1.00 81.81 90 TYR A O 1
ATOM 697 N N . ALA A 1 91 ? -4.007 -4.027 -11.398 1.00 83.44 91 ALA A N 1
ATOM 698 C CA . ALA A 1 91 ? -5.230 -3.627 -12.089 1.00 83.44 91 ALA A CA 1
ATOM 699 C C . ALA A 1 91 ? -5.125 -2.189 -12.612 1.00 83.44 91 ALA A C 1
ATOM 701 O O . ALA A 1 91 ? -5.492 -1.923 -13.752 1.00 83.44 91 ALA A O 1
ATOM 702 N N . TRP A 1 92 ? -4.552 -1.278 -11.818 1.00 79.44 92 TRP A N 1
ATOM 703 C CA . TRP A 1 92 ? -4.278 0.086 -12.256 1.00 79.44 92 TRP A CA 1
ATOM 704 C C . TRP A 1 92 ? -3.312 0.122 -13.441 1.00 79.44 92 TRP A C 1
ATOM 706 O O . TRP A 1 92 ? -3.609 0.790 -14.415 1.00 79.44 92 TRP A O 1
ATOM 716 N N . LEU A 1 93 ? -2.198 -0.616 -13.406 1.00 76.25 93 LEU A N 1
ATOM 717 C CA . LEU A 1 93 ? -1.254 -0.682 -14.531 1.00 76.25 93 LEU A CA 1
ATOM 718 C C . LEU A 1 93 ? -1.863 -1.313 -15.794 1.00 76.25 93 LEU A C 1
ATOM 720 O O . LEU A 1 93 ? -1.465 -0.966 -16.902 1.00 76.25 93 LEU A O 1
ATOM 724 N N . ALA A 1 94 ? -2.804 -2.246 -15.636 1.00 75.44 94 ALA A N 1
ATOM 725 C CA . ALA A 1 94 ? -3.491 -2.896 -16.749 1.00 75.44 94 ALA A CA 1
ATOM 726 C C . ALA A 1 94 ? -4.604 -2.026 -17.366 1.00 75.44 94 ALA A C 1
ATOM 728 O O . ALA A 1 94 ? -4.893 -2.172 -18.553 1.00 75.44 94 ALA A O 1
ATOM 729 N N . TRP A 1 95 ? -5.237 -1.147 -16.579 1.00 73.94 95 TRP A N 1
ATOM 730 C CA . TRP A 1 95 ? -6.372 -0.318 -17.013 1.00 73.94 95 TRP A CA 1
ATOM 731 C C . TRP A 1 95 ? -6.063 1.168 -17.207 1.00 73.94 95 TRP A C 1
ATOM 733 O O . TRP A 1 95 ? -6.820 1.845 -17.903 1.00 73.94 95 TRP A O 1
ATOM 743 N N . SER A 1 96 ? -5.001 1.709 -16.609 1.00 65.31 96 SER A N 1
ATOM 744 C CA . SER A 1 96 ? -4.606 3.098 -16.839 1.00 65.31 96 SER A CA 1
ATOM 745 C C . SER A 1 96 ? -4.013 3.258 -18.243 1.00 65.31 96 SER A C 1
ATOM 747 O O . SER A 1 96 ? -3.597 2.295 -18.892 1.00 65.31 96 SER A O 1
ATOM 749 N N . GLN A 1 97 ? -3.917 4.503 -18.716 1.00 52.50 97 GLN A N 1
ATOM 750 C CA . GLN A 1 97 ? -3.183 4.824 -19.948 1.00 52.50 97 GLN A CA 1
ATOM 751 C C . GLN A 1 97 ? -1.690 4.406 -19.892 1.00 52.50 97 GLN A C 1
ATOM 753 O O . GLN A 1 97 ? -1.026 4.400 -20.927 1.00 52.50 97 GLN A O 1
ATOM 758 N N . ASP A 1 98 ? -1.186 3.955 -18.731 1.00 53.22 98 ASP A N 1
ATOM 759 C CA . ASP A 1 98 ? 0.116 3.293 -18.567 1.00 53.22 98 ASP A CA 1
ATOM 760 C C . ASP A 1 98 ? 0.139 1.839 -19.073 1.00 53.22 98 ASP A C 1
ATOM 762 O O . ASP A 1 98 ? 1.152 1.156 -18.912 1.00 53.22 98 ASP A O 1
ATOM 766 N N . GLY A 1 99 ? -0.910 1.342 -19.740 1.00 56.88 99 GLY A N 1
ATOM 767 C CA . GLY A 1 99 ? -0.842 0.077 -20.483 1.00 56.88 99 GLY A CA 1
ATOM 768 C C . GLY A 1 99 ? 0.344 0.038 -21.463 1.00 56.88 99 GLY A C 1
ATOM 769 O O . GLY A 1 99 ? 0.911 -1.025 -21.721 1.00 56.88 99 GLY A O 1
ATOM 770 N N . GLN A 1 100 ? 0.807 1.207 -21.927 1.00 60.53 100 GLN A N 1
ATOM 771 C CA . GLN A 1 100 ? 2.065 1.347 -22.664 1.00 60.53 100 GLN A CA 1
ATOM 772 C C . GLN A 1 100 ? 3.299 0.987 -21.832 1.00 60.53 100 GLN A C 1
ATOM 774 O O . GLN A 1 100 ? 4.202 0.363 -22.371 1.00 60.53 100 GLN A O 1
ATOM 779 N N . LEU A 1 101 ? 3.348 1.319 -20.541 1.00 66.19 101 LEU A N 1
ATOM 780 C CA . LEU A 1 101 ? 4.452 0.962 -19.649 1.00 66.19 101 LEU A CA 1
ATOM 781 C C . LEU A 1 101 ? 4.512 -0.555 -19.455 1.00 66.19 101 LEU A C 1
ATOM 783 O O . LEU A 1 101 ? 5.574 -1.148 -19.604 1.00 66.19 101 LEU A O 1
ATOM 787 N N . LEU A 1 102 ? 3.367 -1.205 -19.215 1.00 69.62 102 LEU A N 1
ATOM 788 C CA . LEU A 1 102 ? 3.301 -2.666 -19.105 1.00 69.62 102 LEU A CA 1
ATOM 789 C C . LEU A 1 102 ? 3.743 -3.336 -20.418 1.00 69.62 102 LEU A C 1
ATOM 791 O O . LEU A 1 102 ? 4.564 -4.250 -20.412 1.00 69.62 102 LEU A O 1
ATOM 795 N N . THR A 1 103 ? 3.258 -2.824 -21.552 1.00 71.00 103 THR A N 1
ATOM 796 C CA . THR A 1 103 ? 3.628 -3.303 -22.893 1.00 71.00 103 THR A CA 1
ATOM 797 C C . THR A 1 103 ? 5.110 -3.064 -23.193 1.00 71.00 103 THR A C 1
ATOM 799 O O . THR A 1 103 ? 5.758 -3.929 -23.770 1.00 71.00 103 THR A O 1
ATOM 802 N N . GLN A 1 104 ? 5.685 -1.936 -22.765 1.00 71.81 104 GLN A N 1
ATOM 803 C CA . GLN A 1 104 ? 7.112 -1.631 -22.903 1.00 71.81 104 GLN A CA 1
ATOM 804 C C . GLN A 1 104 ? 7.982 -2.539 -22.032 1.00 71.81 104 GLN A C 1
ATOM 806 O O . GLN A 1 104 ? 9.036 -2.975 -22.486 1.00 71.81 104 GLN A O 1
ATOM 811 N N . LEU A 1 105 ? 7.559 -2.845 -20.803 1.00 75.44 105 LEU A N 1
ATOM 812 C CA . LEU A 1 105 ? 8.265 -3.783 -19.925 1.00 75.44 105 LEU A CA 1
ATOM 813 C C . LEU A 1 105 ? 8.275 -5.188 -20.543 1.00 75.44 105 LEU A C 1
ATOM 815 O O . LEU A 1 105 ? 9.335 -5.807 -20.630 1.00 75.44 105 LEU A O 1
ATOM 819 N N . TYR A 1 106 ? 7.139 -5.644 -21.079 1.00 78.19 106 TYR A N 1
ATOM 820 C CA . TYR A 1 106 ? 7.078 -6.903 -21.827 1.00 78.19 106 TYR A CA 1
ATOM 821 C C . TYR A 1 106 ? 7.896 -6.867 -23.125 1.00 78.19 106 TYR A C 1
ATOM 823 O O . TYR A 1 106 ? 8.596 -7.829 -23.426 1.00 78.19 106 TYR A O 1
ATOM 831 N N . ALA A 1 107 ? 7.886 -5.756 -23.868 1.00 76.25 107 ALA A N 1
ATOM 832 C CA . ALA A 1 107 ? 8.696 -5.582 -25.077 1.00 76.25 107 ALA A CA 1
ATOM 833 C C . ALA A 1 107 ? 10.207 -5.555 -24.782 1.00 76.25 107 ALA A C 1
ATOM 835 O O . ALA A 1 107 ? 11.007 -5.949 -25.626 1.00 76.25 107 ALA A O 1
ATOM 836 N N . ARG A 1 108 ? 10.606 -5.145 -23.570 1.00 77.06 108 ARG A N 1
ATOM 837 C CA . ARG A 1 108 ? 11.979 -5.274 -23.048 1.00 77.06 108 ARG A CA 1
ATOM 838 C C . ARG A 1 108 ? 12.313 -6.689 -22.559 1.00 77.06 108 ARG A C 1
ATOM 840 O O . ARG A 1 108 ? 13.410 -6.906 -22.055 1.00 77.06 108 ARG A O 1
ATOM 847 N N . GLY A 1 109 ? 11.393 -7.644 -22.703 1.00 80.75 109 GLY A N 1
ATOM 848 C CA . GLY A 1 109 ? 11.587 -9.042 -22.329 1.00 80.75 109 GLY A CA 1
ATOM 849 C C . GLY A 1 109 ? 11.411 -9.332 -20.839 1.00 80.75 109 GLY A C 1
ATOM 850 O O . GLY A 1 109 ? 11.772 -10.425 -20.405 1.00 80.75 109 GLY A O 1
ATOM 851 N N . MET A 1 110 ? 10.869 -8.401 -20.041 1.00 77.19 110 MET A N 1
ATOM 852 C CA . MET A 1 110 ? 10.587 -8.696 -18.634 1.00 77.19 110 MET A CA 1
ATOM 853 C C . MET A 1 110 ? 9.458 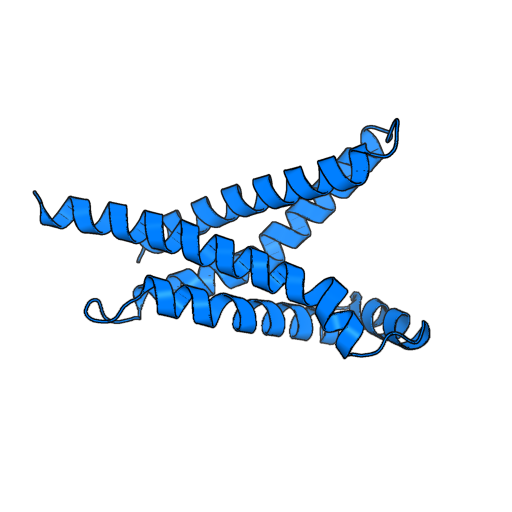-9.715 -18.510 1.00 77.19 110 MET A C 1
ATOM 855 O O . MET A 1 110 ? 8.366 -9.550 -19.054 1.00 77.19 110 MET A O 1
ATOM 859 N N . SER A 1 111 ? 9.714 -10.756 -17.728 1.00 81.62 111 SER A N 1
ATOM 860 C CA . SER A 1 111 ? 8.697 -11.721 -17.326 1.00 81.62 111 SER A CA 1
ATOM 861 C C . SER A 1 111 ? 7.717 -11.111 -16.319 1.00 81.62 111 SER A C 1
ATOM 863 O O . SER A 1 111 ? 8.049 -10.201 -15.556 1.00 81.62 111 SER A O 1
ATOM 865 N N . THR A 1 112 ? 6.508 -11.671 -16.236 1.00 76.94 112 THR A N 1
ATOM 866 C CA . THR A 1 112 ? 5.515 -11.280 -15.220 1.00 76.94 112 THR A CA 1
ATOM 867 C C . THR A 1 112 ? 6.057 -11.435 -13.795 1.00 76.94 112 THR A C 1
ATOM 869 O O . THR A 1 112 ? 5.732 -10.632 -12.923 1.00 76.94 112 THR A O 1
ATOM 872 N N . ALA A 1 113 ? 6.929 -12.424 -13.563 1.00 76.38 113 ALA A N 1
ATOM 873 C CA . ALA A 1 113 ? 7.594 -12.625 -12.278 1.00 76.38 113 ALA A CA 1
ATOM 874 C C . ALA A 1 113 ? 8.532 -11.458 -11.916 1.00 76.38 113 ALA A C 1
ATOM 876 O O . ALA A 1 113 ? 8.530 -11.021 -10.769 1.00 76.38 113 ALA A O 1
ATOM 877 N N . GLN A 1 114 ? 9.268 -10.911 -12.890 1.00 74.19 114 GLN A N 1
ATOM 878 C CA . GLN A 1 114 ? 10.139 -9.745 -12.684 1.00 74.19 114 GLN A CA 1
ATOM 879 C C . GLN A 1 114 ? 9.336 -8.469 -12.427 1.00 74.19 114 GLN A C 1
ATOM 881 O O . GLN A 1 114 ? 9.635 -7.733 -11.494 1.00 74.19 114 GLN A O 1
ATOM 886 N N . ILE A 1 115 ? 8.254 -8.242 -13.180 1.00 72.44 115 ILE A N 1
ATOM 887 C CA . ILE A 1 115 ? 7.339 -7.111 -12.936 1.00 72.44 115 ILE A CA 1
ATOM 888 C C . ILE A 1 115 ? 6.754 -7.199 -11.518 1.00 72.44 115 ILE A C 1
ATOM 890 O O . ILE A 1 115 ? 6.644 -6.198 -10.806 1.00 72.44 115 ILE A O 1
ATOM 894 N N . PHE A 1 116 ? 6.411 -8.408 -11.076 1.00 73.81 116 PHE A N 1
ATOM 895 C CA . PHE A 1 116 ? 5.942 -8.632 -9.718 1.00 73.81 116 PHE A CA 1
ATOM 896 C C . PHE A 1 116 ? 7.014 -8.305 -8.672 1.00 73.81 116 PHE A C 1
ATOM 898 O O . PHE A 1 116 ? 6.734 -7.542 -7.747 1.00 73.81 116 PHE A O 1
ATOM 905 N N . SER A 1 117 ? 8.228 -8.845 -8.809 1.00 71.06 117 SER A N 1
ATOM 906 C CA . SER A 1 117 ? 9.293 -8.665 -7.816 1.00 71.06 117 SER A CA 1
ATOM 907 C C . SER A 1 117 ? 9.847 -7.244 -7.767 1.00 71.06 117 SER A C 1
ATOM 909 O O . SER A 1 117 ? 10.144 -6.752 -6.683 1.00 71.06 117 SER A O 1
ATOM 911 N N . GLU A 1 118 ? 9.979 -6.581 -8.916 1.00 66.25 118 GLU A N 1
ATOM 912 C CA . GLU A 1 118 ? 10.652 -5.281 -9.021 1.00 66.25 118 GLU A CA 1
ATOM 913 C C . GLU A 1 118 ? 9.705 -4.092 -8.854 1.00 66.25 118 GLU A C 1
ATOM 915 O O . GLU A 1 118 ? 10.143 -3.020 -8.448 1.00 66.25 118 GLU A O 1
ATOM 920 N N . ILE A 1 119 ? 8.407 -4.260 -9.136 1.00 70.06 119 ILE A N 1
ATOM 921 C CA . ILE A 1 119 ? 7.446 -3.147 -9.128 1.00 70.06 119 ILE A CA 1
ATOM 922 C C . ILE A 1 119 ? 6.334 -3.396 -8.109 1.00 70.06 119 ILE A C 1
ATOM 924 O O . ILE A 1 119 ? 6.109 -2.582 -7.213 1.00 70.06 119 ILE A O 1
ATOM 928 N N . LEU A 1 120 ? 5.624 -4.522 -8.213 1.00 75.50 120 LEU A N 1
ATOM 929 C CA . LEU A 1 120 ? 4.416 -4.750 -7.409 1.00 75.50 120 LEU A CA 1
ATOM 930 C C . LEU A 1 120 ? 4.723 -5.058 -5.939 1.00 75.50 120 LEU A C 1
ATOM 932 O O . LEU A 1 120 ? 3.973 -4.636 -5.054 1.00 75.50 120 LEU A O 1
ATOM 936 N N . LEU A 1 121 ? 5.829 -5.753 -5.666 1.00 77.94 121 LEU A N 1
ATOM 937 C CA . LEU A 1 121 ? 6.212 -6.146 -4.312 1.00 77.94 121 LEU A CA 1
ATOM 938 C C . LEU A 1 121 ? 6.438 -4.929 -3.404 1.00 77.94 121 LEU A C 1
ATOM 940 O O . LEU A 1 121 ? 5.984 -4.936 -2.259 1.00 77.94 121 LEU A O 1
ATOM 944 N N . TYR A 1 122 ? 7.045 -3.855 -3.923 1.00 76.81 122 TYR A N 1
ATOM 945 C CA . TYR A 1 122 ? 7.245 -2.608 -3.176 1.00 76.81 122 TYR A CA 1
ATOM 946 C C . TYR A 1 122 ? 5.925 -2.027 -2.666 1.00 76.81 122 TYR A C 1
ATOM 948 O O . TYR A 1 122 ? 5.815 -1.678 -1.488 1.00 76.81 122 TYR A O 1
ATOM 956 N N . TYR A 1 123 ? 4.890 -1.987 -3.510 1.00 78.50 123 TYR A N 1
ATOM 957 C CA . TYR A 1 123 ? 3.566 -1.521 -3.096 1.00 78.50 123 TYR A CA 1
ATOM 958 C C . TYR A 1 123 ? 2.945 -2.417 -2.018 1.00 78.50 123 TYR A C 1
ATOM 960 O O . TYR A 1 123 ? 2.319 -1.906 -1.088 1.00 78.50 123 TYR A O 1
ATOM 968 N N . GLY A 1 124 ? 3.155 -3.735 -2.101 1.00 85.25 124 GLY A N 1
ATOM 969 C CA . GLY A 1 124 ? 2.726 -4.686 -1.075 1.00 85.25 124 GLY A CA 1
ATOM 970 C C . GLY A 1 124 ? 3.381 -4.429 0.287 1.00 85.25 124 GLY A C 1
ATOM 971 O O . GLY A 1 124 ? 2.689 -4.397 1.307 1.00 85.25 124 GLY A O 1
ATOM 972 N N . ILE A 1 125 ? 4.695 -4.179 0.307 1.00 85.69 125 ILE A N 1
ATOM 973 C CA . ILE A 1 125 ? 5.456 -3.880 1.532 1.00 85.69 125 ILE A CA 1
ATOM 974 C C . ILE A 1 125 ? 4.988 -2.560 2.155 1.00 85.69 125 ILE A C 1
ATOM 976 O O . ILE A 1 125 ? 4.697 -2.509 3.352 1.00 85.69 125 ILE A O 1
ATOM 980 N N . PHE A 1 126 ? 4.858 -1.495 1.358 1.00 86.38 126 PHE A N 1
ATOM 981 C CA . PHE A 1 126 ? 4.394 -0.201 1.866 1.00 86.38 126 PHE A CA 1
ATOM 982 C C . PHE A 1 126 ? 2.951 -0.259 2.378 1.00 86.38 126 PHE A C 1
ATOM 984 O O . PHE A 1 126 ? 2.638 0.363 3.393 1.00 86.38 126 PHE A O 1
ATOM 991 N N . ALA A 1 127 ? 2.080 -1.049 1.747 1.00 88.50 127 ALA A N 1
ATOM 992 C CA . ALA A 1 127 ? 0.725 -1.270 2.240 1.00 88.50 127 ALA A CA 1
ATOM 993 C C . ALA A 1 127 ? 0.691 -2.062 3.555 1.00 88.50 127 ALA A C 1
ATOM 995 O O . ALA A 1 127 ? -0.099 -1.731 4.439 1.00 88.50 127 ALA A O 1
ATOM 996 N N . ALA A 1 128 ? 1.566 -3.058 3.722 1.00 90.81 128 ALA A N 1
ATOM 997 C CA . ALA A 1 128 ? 1.725 -3.777 4.987 1.00 90.81 128 ALA A CA 1
ATOM 998 C C . ALA A 1 128 ? 2.210 -2.857 6.112 1.00 90.81 128 ALA A C 1
ATOM 1000 O O . ALA A 1 128 ? 1.663 -2.885 7.217 1.00 90.81 128 ALA A O 1
ATOM 1001 N N . LEU A 1 129 ? 3.172 -1.981 5.818 1.00 90.94 129 LEU A N 1
ATOM 1002 C CA . LEU A 1 129 ? 3.643 -0.970 6.761 1.00 90.94 129 LEU A CA 1
ATOM 1003 C C . LEU A 1 129 ? 2.526 0.018 7.135 1.00 90.94 129 LEU A C 1
ATOM 1005 O O . LEU A 1 129 ? 2.340 0.333 8.311 1.00 90.94 129 LEU A O 1
ATOM 1009 N N . LEU A 1 130 ? 1.731 0.447 6.153 1.00 92.19 130 LEU A N 1
ATOM 1010 C CA . LEU A 1 130 ? 0.568 1.309 6.360 1.00 92.19 130 LEU A CA 1
ATOM 1011 C C . LEU A 1 130 ? -0.473 0.641 7.265 1.00 92.19 130 LEU A C 1
ATOM 1013 O O . LEU A 1 130 ? -0.928 1.251 8.236 1.00 92.19 130 LEU A O 1
ATOM 1017 N N . ALA A 1 131 ? -0.823 -0.617 6.984 1.00 92.50 131 ALA A N 1
ATOM 1018 C CA . ALA A 1 131 ? -1.755 -1.408 7.785 1.00 92.50 131 ALA A CA 1
ATOM 1019 C C . ALA A 1 131 ? -1.265 -1.592 9.224 1.00 92.50 131 ALA A C 1
ATOM 1021 O O . ALA A 1 131 ? -2.054 -1.489 10.169 1.00 92.50 131 ALA A O 1
ATOM 1022 N N . LEU A 1 132 ? 0.038 -1.829 9.393 1.00 94.56 132 LEU A N 1
ATOM 1023 C CA . LEU A 1 132 ? 0.668 -1.997 10.694 1.00 94.56 132 LEU A CA 1
ATOM 1024 C C . LEU A 1 132 ? 0.564 -0.711 11.519 1.00 94.56 132 LEU A C 1
ATOM 1026 O O . LEU A 1 132 ? 0.002 -0.728 12.615 1.00 94.56 132 LEU A O 1
ATOM 1030 N N . ILE A 1 133 ? 1.042 0.414 10.980 1.00 93.06 133 ILE A N 1
ATOM 1031 C CA . ILE A 1 133 ? 1.035 1.710 11.674 1.00 93.06 133 ILE A CA 1
ATOM 1032 C C . ILE A 1 133 ? -0.407 2.145 11.963 1.00 93.06 133 ILE A C 1
ATOM 1034 O O . ILE A 1 133 ? -0.752 2.436 13.112 1.00 93.06 133 ILE A O 1
ATOM 1038 N N . GLY A 1 134 ? -1.279 2.126 10.951 1.00 91.06 134 GLY A N 1
ATOM 1039 C CA . GLY A 1 134 ? -2.678 2.542 11.082 1.00 91.06 134 GLY A CA 1
ATOM 1040 C C . GLY A 1 134 ? -3.454 1.680 12.079 1.00 91.06 134 GLY A C 1
ATOM 1041 O O . GLY A 1 134 ? -4.197 2.201 12.922 1.00 91.06 134 GLY A O 1
ATOM 1042 N N . GLY A 1 135 ? -3.239 0.364 12.053 1.00 91.50 135 GLY A N 1
ATOM 1043 C CA . GLY A 1 135 ? -3.851 -0.579 12.984 1.00 91.50 135 GLY A CA 1
ATOM 1044 C C . GLY A 1 135 ? -3.342 -0.421 14.420 1.00 91.50 135 GLY A C 1
ATOM 1045 O O . GLY A 1 135 ? -4.152 -0.409 15.353 1.00 91.50 135 GLY A O 1
ATOM 1046 N N . MET A 1 136 ? -2.032 -0.233 14.621 1.00 93.12 136 MET A N 1
ATOM 1047 C CA . MET A 1 136 ? -1.435 0.016 15.942 1.00 93.12 136 MET A CA 1
ATOM 1048 C C . MET A 1 136 ? -1.967 1.307 16.572 1.00 93.12 136 MET A C 1
ATOM 1050 O O . MET A 1 136 ? -2.406 1.298 17.727 1.00 93.12 136 MET A O 1
ATOM 1054 N N . VAL A 1 137 ? -1.988 2.405 15.809 1.00 92.19 137 VAL A N 1
ATOM 1055 C CA . VAL A 1 137 ? -2.520 3.699 16.266 1.00 92.19 137 VAL A CA 1
ATOM 1056 C C . VAL A 1 137 ? -4.003 3.566 16.621 1.00 92.19 137 VAL A C 1
ATOM 1058 O O . VAL A 1 137 ? -4.417 3.957 17.717 1.00 92.19 137 VAL A O 1
ATOM 1061 N N . THR A 1 138 ? -4.797 2.909 15.768 1.00 91.62 138 THR A N 1
ATOM 1062 C CA . THR A 1 138 ? -6.229 2.680 16.025 1.00 91.62 138 THR A CA 1
ATOM 1063 C C . THR A 1 138 ? -6.461 1.861 17.300 1.00 91.62 138 THR A C 1
ATOM 1065 O O . THR A 1 138 ? -7.349 2.183 18.099 1.00 91.62 138 THR A O 1
ATOM 1068 N N . LEU A 1 139 ? -5.678 0.799 17.528 1.00 89.38 139 LEU A N 1
ATOM 1069 C CA . LEU A 1 139 ? -5.765 -0.026 18.740 1.00 89.38 139 LEU A CA 1
ATOM 1070 C C . LEU A 1 139 ? -5.433 0.773 19.998 1.00 89.38 139 LEU A C 1
ATOM 1072 O O . LEU A 1 139 ? -6.155 0.672 20.992 1.00 89.38 139 LEU A O 1
ATOM 1076 N N . LYS A 1 140 ? -4.383 1.597 19.951 1.00 87.50 140 LYS A N 1
ATOM 1077 C CA . LYS A 1 140 ? -3.980 2.443 21.081 1.00 87.50 140 LYS A CA 1
ATOM 1078 C C . LYS A 1 140 ? -5.072 3.459 21.433 1.00 87.50 140 LYS A C 1
ATOM 1080 O O . LYS A 1 140 ? -5.465 3.552 22.595 1.00 87.50 140 LYS A O 1
ATOM 1085 N N . LEU A 1 141 ? -5.638 4.135 20.432 1.00 85.19 141 LEU A N 1
ATOM 1086 C CA . LEU A 1 141 ? -6.722 5.112 20.612 1.00 85.19 141 LEU A CA 1
ATOM 1087 C C . LEU A 1 141 ? -8.031 4.485 21.118 1.00 85.19 141 LEU A C 1
ATOM 1089 O O . LEU A 1 141 ? -8.791 5.133 21.836 1.00 85.19 141 LEU A O 1
ATOM 1093 N N . THR A 1 142 ? -8.320 3.234 20.749 1.00 79.75 142 THR A N 1
ATOM 1094 C CA . THR A 1 142 ? -9.537 2.535 21.200 1.00 79.75 142 THR A CA 1
ATOM 1095 C C . THR A 1 142 ? -9.393 1.907 22.585 1.00 79.75 142 THR A C 1
ATOM 1097 O O . THR A 1 142 ? -10.361 1.934 23.342 1.00 79.75 142 THR A O 1
ATOM 1100 N N . ARG A 1 143 ? -8.202 1.420 22.966 1.00 71.69 143 ARG A N 1
ATOM 1101 C CA . ARG A 1 143 ? -7.926 0.947 24.336 1.00 71.69 143 ARG A CA 1
ATOM 1102 C C . ARG A 1 143 ? -8.037 2.059 25.376 1.00 71.69 143 ARG A C 1
ATOM 1104 O O . ARG A 1 143 ? -8.559 1.808 26.454 1.00 71.69 143 ARG A O 1
ATOM 1111 N N . HIS A 1 144 ? -7.597 3.275 25.050 1.00 57.66 144 HIS A N 1
ATOM 1112 C CA . HIS A 1 144 ? -7.619 4.398 25.993 1.00 57.66 144 HIS A CA 1
ATOM 1113 C C . HIS A 1 144 ? -9.034 4.819 26.421 1.00 57.66 144 HIS A C 1
ATOM 1115 O O . HIS A 1 144 ? -9.201 5.355 2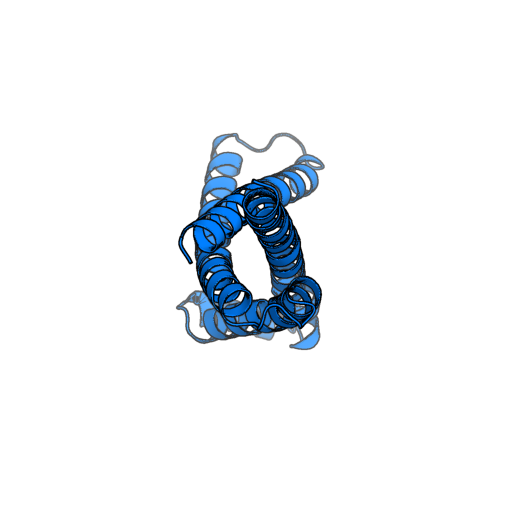7.508 1.00 57.66 144 HIS A O 1
ATOM 1121 N N . LYS A 1 145 ? -10.058 4.548 25.598 1.00 52.44 145 LYS A N 1
ATOM 1122 C CA . LYS A 1 145 ? -11.459 4.855 25.930 1.00 52.44 145 LYS A CA 1
ATOM 1123 C C . LYS A 1 145 ? -12.079 3.852 26.911 1.00 52.44 145 LYS A C 1
ATOM 1125 O O . LYS A 1 145 ? -13.022 4.204 27.590 1.00 52.44 145 LYS A O 1
ATOM 1130 N N . ASN A 1 146 ? -11.574 2.620 26.979 1.00 54.47 146 ASN A N 1
ATOM 1131 C CA . ASN A 1 146 ? -12.133 1.575 27.848 1.00 54.47 146 ASN A CA 1
ATOM 1132 C C . ASN A 1 146 ? -11.567 1.601 29.280 1.00 54.47 146 ASN A C 1
ATOM 1134 O O . ASN A 1 146 ? -11.907 0.729 30.071 1.00 54.47 146 ASN A O 1
ATOM 1138 N N . LYS A 1 147 ? -10.650 2.530 29.578 1.00 49.44 147 LYS A N 1
ATOM 1139 C CA . LYS A 1 147 ? -10.022 2.695 30.898 1.00 49.44 147 LYS A CA 1
ATOM 1140 C C . LYS A 1 147 ? -10.531 3.919 31.674 1.00 49.44 147 LYS A C 1
ATOM 1142 O O . LYS A 1 147 ? -10.141 4.068 32.826 1.00 49.44 147 LYS A O 1
ATOM 1147 N N . ASN A 1 148 ? -11.365 4.751 31.050 1.00 45.50 148 ASN A N 1
ATOM 1148 C CA . ASN A 1 148 ? -12.076 5.869 31.674 1.00 45.50 148 ASN A CA 1
ATOM 1149 C C . ASN A 1 148 ? -13.563 5.530 31.721 1.00 45.50 148 ASN A C 1
ATOM 1151 O O . ASN A 1 148 ? -14.230 6.016 32.651 1.00 45.50 148 ASN A O 1
#

Secondary structure (DSSP, 8-state):
-HHHHHHHHHHHHHHHHHHHHHHHHHHHTSS---HHHHHHHHHHHHHHHHHHHHHHHHHHHHHHHHS-TTS-HHHHHHHHHHHHHHHHHHHHHHHSTTHHHHHHHHHTT--HHHHIIIIIHHHHHHHHHHHHHHHHHHHHHHHGGGG-

Radius of gyration: 17.46 Å; chains: 1; bounding box: 41×34×57 Å

pLDDT: mean 77.38, std 13.6, range [44.97, 94.56]